Protein AF-A0A098G745-F1 (afdb_monomer)

Nearest PDB structures (foldseek):
  4h1h-assembly1_A  TM=9.526E-01  e=1.267E-12  Listeria monocytogenes EGD-e
  2aun-assembly1_B  TM=9.253E-01  e=2.259E-10  Pseudomonas aeruginosa
  2aun-assembly1_A  TM=9.252E-01  e=2.572E-10  Pseudomonas aeruginosa
  2aum-assembly1_A  TM=9.251E-01  e=2.927E-10  Pseudomonas aeruginosa
  1zrs-assembly1_A  TM=9.255E-01  e=3.332E-10  Pseudomonas aeruginosa

Solvent-accessible surface area (backbone atoms only — not comparable to full-atom values): 7009 Å² total; per-residue (Å²): 130,75,72,83,89,54,80,62,43,24,37,30,37,34,28,50,14,19,50,72,63,89,67,47,61,62,51,41,52,52,51,43,43,75,68,40,32,39,79,44,73,32,91,37,41,82,33,69,47,96,72,24,12,37,56,51,63,51,37,24,46,35,53,51,52,45,40,70,34,85,71,39,54,30,40,33,41,74,50,35,63,46,61,23,54,66,24,59,87,66,55,63,49,66,58,44,54,76,36,66,46,43,43,35,27,30,72,35,38,47,48,36,54,53,51,41,31,76,71,44,71,53,68,69,50,84,41,79,66,88,112

Secondary structure (DSSP, 8-state):
-PPPP-TT-EEEEE--SSPPPTTHHHHHHHHHHHTT-EEEE-TTTT--BTTBSS-HHHHHHHHHHHHH-TTEEEEEES---S-GGGGGGG--HHHHHHS--EEEE-TTHHHHHHHHHHHH----EE-----

Mean predicted aligned error: 4.06 Å

InterPro domains:
  IPR003507 Peptidase family S66 [PTHR30237] (3-120)
  IPR027478 Murein tetrapeptide carboxypeptidase, N-terminal [G3DSA:3.40.50.10740] (2-131)
  IPR029062 Class I glutamine amidotransferase-like [SSF52317] (3-121)
  IPR040449 LD-carboxypeptidase, N-terminal [PF02016] (11-120)

Sequence (131 aa):
MITPLRIGDTIGLITPSSPMMPGRLESGISYLQQKGFKVKVGKHVHDSQRFMAGDDENRAQDIMDFFLDQEVKAIMATGGGYGSQRILPFLDYDVIRANPKILTGFSDTTALQSGLLKKSRHYFLHWFCIW

pLDDT: mean 91.27, std 11.16, range [38.84, 98.56]

Foldseek 3Di:
DQDDDDQAAEEEEAALAFADDPPLVVVVCVVCVVVRYHYDYQPQNRQHDPGGSDDLLSRLVSVLVLLPDPSHQEYEYSAHGHDSLVNLVNHDLVSCLVRAHEYEEEDRCVNVQVSSCVRNVHDYDYDYNPD

Radius of gyration: 13.35 Å; Cα contacts (8 Å, |Δi|>4): 265; chains: 1; bounding box: 38×23×35 Å

Structure (mmCIF, N/CA/C/O backbone):
data_AF-A0A098G745-F1
#
_entry.id   AF-A0A098G745-F1
#
loop_
_atom_site.group_PDB
_atom_site.id
_atom_site.type_symbol
_atom_site.label_atom_id
_atom_site.label_alt_id
_atom_site.label_comp_id
_atom_site.label_asym_id
_atom_site.label_entity_id
_atom_site.label_seq_id
_atom_site.pdbx_PDB_ins_code
_atom_site.Cartn_x
_atom_site.Cartn_y
_atom_site.Cartn_z
_atom_site.occupancy
_atom_site.B_iso_or_equiv
_atom_site.auth_seq_id
_atom_site.auth_comp_id
_atom_site.auth_asym_id
_atom_site.auth_atom_id
_atom_site.pdbx_PDB_model_num
ATOM 1 N N . MET A 1 1 ? -20.623 -0.383 -0.486 1.00 64.44 1 MET A N 1
ATOM 2 C CA . MET A 1 1 ? -20.483 1.041 -0.101 1.00 64.44 1 MET A CA 1
ATOM 3 C C . MET A 1 1 ? -19.246 1.145 0.777 1.00 64.44 1 MET A C 1
ATOM 5 O O . MET A 1 1 ? -19.124 0.318 1.671 1.00 64.44 1 MET A O 1
ATOM 9 N N . ILE A 1 2 ? -18.315 2.062 0.496 1.00 77.75 2 ILE A N 1
ATOM 10 C CA . ILE A 1 2 ? -17.107 2.226 1.323 1.00 77.75 2 ILE A CA 1
ATOM 11 C C . ILE A 1 2 ? -17.509 2.905 2.635 1.00 77.75 2 ILE A C 1
ATOM 13 O O . ILE A 1 2 ? -18.167 3.943 2.610 1.00 77.75 2 ILE A O 1
ATOM 17 N N . THR A 1 3 ? -17.136 2.314 3.767 1.00 83.94 3 THR A N 1
ATOM 18 C CA . THR A 1 3 ? -17.429 2.851 5.101 1.00 83.94 3 THR A CA 1
ATOM 19 C C . THR A 1 3 ? -16.218 3.589 5.674 1.00 83.94 3 THR A C 1
ATOM 21 O O . THR A 1 3 ? -15.090 3.154 5.436 1.00 83.94 3 THR A O 1
ATOM 24 N N . PRO A 1 4 ? -16.417 4.667 6.457 1.00 88.81 4 PRO A N 1
ATOM 25 C CA . PRO A 1 4 ? -15.331 5.301 7.202 1.00 88.81 4 PRO A CA 1
ATOM 26 C C . PRO A 1 4 ? -14.628 4.309 8.136 1.00 88.81 4 PRO A C 1
ATOM 28 O O . PRO A 1 4 ? -15.293 3.464 8.741 1.00 88.81 4 PRO A O 1
ATOM 31 N N . LEU A 1 5 ? -13.304 4.443 8.269 1.00 92.81 5 LEU A N 1
ATOM 32 C CA . LEU A 1 5 ? -12.513 3.651 9.213 1.00 92.81 5 LEU A CA 1
ATOM 33 C C . LEU A 1 5 ? -12.909 3.952 10.659 1.00 92.81 5 LEU A C 1
ATOM 35 O O . LEU A 1 5 ? -13.184 5.098 11.024 1.00 92.81 5 LEU A O 1
ATOM 39 N N . ARG A 1 6 ? -12.866 2.915 11.491 1.00 95.25 6 ARG A N 1
ATOM 40 C CA . ARG A 1 6 ? -13.054 2.975 12.940 1.00 95.25 6 ARG A CA 1
ATOM 41 C C . ARG A 1 6 ? -11.792 2.493 13.645 1.00 95.25 6 ARG A C 1
ATOM 43 O O . ARG A 1 6 ? -11.032 1.687 13.114 1.00 95.25 6 ARG A O 1
ATOM 50 N N . ILE A 1 7 ? -11.582 2.972 14.868 1.00 96.50 7 ILE A N 1
ATOM 51 C CA . ILE A 1 7 ? -10.527 2.442 15.739 1.00 96.50 7 ILE A CA 1
ATOM 52 C C . ILE A 1 7 ? -10.746 0.928 15.897 1.00 96.50 7 ILE A C 1
ATOM 54 O O . ILE A 1 7 ? -11.874 0.482 16.108 1.00 96.50 7 ILE A O 1
ATOM 58 N N . GLY A 1 8 ? -9.673 0.150 15.768 1.00 97.25 8 GLY A N 1
ATOM 59 C CA . GLY A 1 8 ? -9.686 -1.313 15.754 1.00 97.25 8 GLY A CA 1
ATOM 60 C C . GLY A 1 8 ? -9.731 -1.945 14.359 1.00 97.25 8 GLY A C 1
ATOM 61 O O . GLY A 1 8 ? -9.436 -3.139 14.248 1.00 97.25 8 GLY A O 1
ATOM 62 N N . ASP A 1 9 ? -10.043 -1.175 13.308 1.00 98.06 9 ASP A N 1
ATOM 63 C CA . ASP A 1 9 ? -10.002 -1.660 11.924 1.00 98.06 9 ASP A CA 1
ATOM 64 C C . ASP A 1 9 ? -8.569 -1.974 11.471 1.00 98.06 9 ASP A C 1
ATOM 66 O O . ASP A 1 9 ? -7.587 -1.423 11.982 1.00 98.06 9 ASP A O 1
ATOM 70 N N . THR A 1 10 ? -8.456 -2.858 10.477 1.00 98.44 10 THR A N 1
ATOM 71 C CA . THR A 1 10 ? -7.168 -3.266 9.906 1.00 98.44 10 THR A CA 1
ATOM 72 C C . THR A 1 10 ? -6.822 -2.449 8.667 1.00 98.44 10 THR A C 1
ATOM 74 O O . THR A 1 10 ? -7.616 -2.361 7.723 1.00 98.44 10 THR A O 1
ATOM 77 N N . ILE A 1 11 ? -5.602 -1.916 8.651 1.00 98.38 11 ILE A N 1
ATOM 78 C CA . ILE A 1 11 ? -4.990 -1.226 7.516 1.00 98.38 11 ILE A CA 1
ATOM 79 C C . ILE A 1 11 ? -3.916 -2.136 6.907 1.00 98.38 11 ILE A C 1
ATOM 81 O O . ILE A 1 11 ? -3.012 -2.594 7.606 1.00 98.38 11 ILE A O 1
ATOM 85 N N . GLY A 1 12 ? -4.025 -2.406 5.608 1.00 98.25 12 GLY A N 1
ATOM 86 C CA . GLY A 1 12 ? -3.008 -3.094 4.816 1.00 98.25 12 GLY A CA 1
ATOM 87 C C . GLY A 1 12 ? -2.003 -2.095 4.245 1.00 98.25 12 GLY A C 1
ATOM 88 O O . GLY A 1 12 ? -2.406 -1.128 3.601 1.00 98.25 12 GLY A O 1
ATOM 89 N N . LEU A 1 13 ? -0.710 -2.307 4.475 1.00 97.8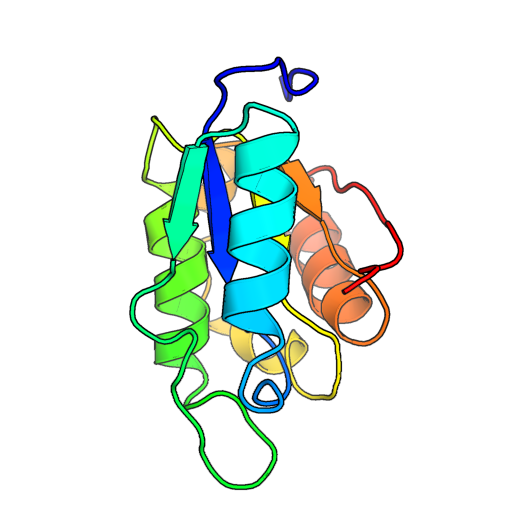8 13 LEU A N 1
ATOM 90 C CA . LEU A 1 13 ? 0.369 -1.462 3.962 1.00 97.88 13 LEU A CA 1
ATOM 91 C C . LEU A 1 13 ? 1.015 -2.082 2.725 1.00 97.88 13 LEU A C 1
ATOM 93 O O . LEU A 1 13 ? 1.422 -3.240 2.772 1.00 97.88 13 LEU A O 1
ATOM 97 N N . ILE A 1 14 ? 1.139 -1.300 1.653 1.00 97.50 14 ILE A N 1
ATOM 98 C CA . ILE A 1 14 ? 1.741 -1.709 0.373 1.00 97.50 14 ILE A CA 1
ATOM 99 C C . ILE A 1 14 ? 2.804 -0.704 -0.082 1.00 97.50 14 ILE A C 1
ATOM 101 O O . ILE A 1 14 ? 2.659 0.490 0.176 1.00 97.50 14 ILE A O 1
ATOM 105 N N . THR A 1 15 ? 3.813 -1.143 -0.837 1.00 96.50 15 THR A N 1
ATOM 106 C CA . THR A 1 15 ? 4.807 -0.246 -1.461 1.00 96.50 15 THR A CA 1
ATOM 107 C C . THR A 1 15 ? 4.669 -0.294 -2.991 1.00 96.50 15 THR A C 1
ATOM 109 O O . THR A 1 15 ? 5.404 -1.013 -3.658 1.00 96.50 15 THR A O 1
ATOM 112 N N . PRO A 1 16 ? 3.717 0.442 -3.600 1.00 96.06 16 PRO A N 1
ATOM 113 C CA . PRO A 1 16 ? 3.413 0.303 -5.024 1.00 96.06 16 PRO A CA 1
ATOM 114 C C . PRO A 1 16 ? 4.369 1.086 -5.934 1.00 96.06 16 PRO A C 1
ATOM 116 O O . PRO A 1 16 ? 4.232 1.002 -7.149 1.00 96.06 16 PRO A O 1
ATOM 119 N N . SER A 1 17 ? 5.311 1.858 -5.392 1.00 95.50 17 SER A N 1
ATOM 120 C CA . SER A 1 17 ? 6.164 2.780 -6.153 1.00 95.50 17 SER A CA 1
ATOM 121 C C . SER A 1 17 ? 7.648 2.471 -5.914 1.00 95.50 17 SER A C 1
ATOM 123 O O . SER A 1 17 ? 8.118 1.384 -6.258 1.00 95.50 17 SER A O 1
ATOM 125 N N . SER A 1 18 ? 8.395 3.411 -5.332 1.00 94.81 18 SER A N 1
ATOM 126 C CA . SER A 1 18 ? 9.808 3.229 -5.003 1.00 94.81 18 SER A CA 1
ATOM 127 C C . SER A 1 18 ? 9.982 2.561 -3.634 1.00 94.81 18 SER A C 1
ATOM 129 O O . SER A 1 18 ? 9.096 2.692 -2.786 1.00 94.81 18 SER A O 1
ATOM 131 N N . PRO A 1 19 ? 11.115 1.872 -3.390 1.00 93.69 19 PRO A N 1
ATOM 132 C CA . PRO A 1 19 ? 11.392 1.250 -2.103 1.00 93.69 19 PRO A CA 1
ATOM 133 C C . PRO A 1 19 ? 11.398 2.277 -0.978 1.00 93.69 19 PRO A C 1
ATOM 135 O O . PRO A 1 19 ? 11.813 3.427 -1.154 1.00 93.69 19 PRO A O 1
ATOM 138 N N . MET A 1 20 ? 10.992 1.839 0.206 1.00 89.94 20 MET A N 1
ATOM 139 C CA . MET A 1 20 ? 11.084 2.670 1.393 1.00 89.94 20 MET A CA 1
ATOM 140 C C . MET A 1 20 ? 12.520 2.807 1.893 1.00 89.94 20 MET A C 1
ATOM 142 O O . MET A 1 20 ? 13.317 1.873 1.832 1.00 89.94 20 MET A O 1
ATOM 146 N N . MET A 1 21 ? 12.820 3.965 2.485 1.00 87.81 21 MET A N 1
ATOM 147 C CA . MET A 1 21 ? 14.009 4.096 3.323 1.00 87.81 21 MET A CA 1
ATOM 148 C C . MET A 1 21 ? 13.883 3.181 4.554 1.00 87.81 21 MET A C 1
ATOM 150 O O . MET A 1 21 ? 12.799 3.134 5.149 1.00 87.81 21 MET A O 1
ATOM 154 N N . PRO A 1 22 ? 14.973 2.518 4.982 1.00 87.00 22 PRO A N 1
ATOM 155 C CA . PRO A 1 22 ? 14.975 1.707 6.197 1.00 87.00 22 PRO A CA 1
ATOM 156 C C . PRO A 1 22 ? 14.428 2.475 7.411 1.00 87.00 22 PRO A C 1
ATOM 158 O O . PRO A 1 22 ? 14.733 3.656 7.586 1.00 87.00 22 PRO A O 1
ATOM 161 N N . GLY A 1 23 ? 13.618 1.823 8.248 1.00 88.88 23 GLY A N 1
ATOM 162 C CA . GLY A 1 23 ? 13.087 2.391 9.494 1.00 88.88 23 GLY A CA 1
ATOM 163 C C . GLY A 1 23 ? 11.816 3.237 9.345 1.00 88.88 23 GLY A C 1
ATOM 164 O O . GLY A 1 23 ? 11.106 3.456 10.332 1.00 88.88 23 GLY A O 1
ATOM 165 N N . ARG A 1 24 ? 11.480 3.717 8.137 1.00 90.62 24 ARG A N 1
ATOM 166 C CA . ARG A 1 24 ? 10.236 4.483 7.935 1.00 90.62 24 ARG A CA 1
ATOM 167 C C . ARG A 1 24 ? 8.991 3.602 8.018 1.00 90.62 24 ARG A C 1
ATOM 169 O O . ARG A 1 24 ? 7.976 4.061 8.536 1.00 90.62 24 ARG A O 1
ATOM 176 N N . LEU A 1 25 ? 9.056 2.359 7.533 1.00 92.06 25 LEU A N 1
ATOM 177 C CA . LEU A 1 25 ? 7.904 1.455 7.571 1.00 92.06 25 LEU A CA 1
ATOM 178 C C . LEU A 1 25 ? 7.537 1.133 9.018 1.00 92.06 25 LEU A C 1
ATOM 180 O O . LEU A 1 25 ? 6.384 1.260 9.412 1.00 92.06 25 LEU A O 1
ATOM 184 N N . GLU A 1 26 ? 8.534 0.769 9.816 1.00 94.12 26 GLU A N 1
ATOM 185 C CA . GLU A 1 26 ? 8.389 0.404 11.222 1.00 94.12 26 GLU A CA 1
ATOM 186 C C . GLU A 1 26 ? 7.840 1.579 12.039 1.00 94.12 26 GLU A C 1
ATOM 188 O O . GLU A 1 26 ? 6.969 1.401 12.897 1.00 94.12 26 GLU A O 1
ATOM 193 N N . SER A 1 27 ? 8.294 2.795 11.721 1.00 94.06 27 SER A N 1
ATOM 194 C CA . SER A 1 27 ? 7.780 4.032 12.313 1.00 94.06 27 SER A CA 1
ATOM 195 C C . SER A 1 27 ? 6.303 4.248 11.970 1.00 94.06 27 SER A C 1
ATOM 197 O O . SER A 1 27 ? 5.502 4.564 12.852 1.00 94.06 27 SER A O 1
ATOM 199 N N . GLY A 1 28 ? 5.914 4.013 10.712 1.00 93.25 28 GLY A N 1
ATOM 200 C CA . GLY A 1 28 ? 4.524 4.126 10.277 1.00 93.25 28 GLY A CA 1
ATOM 201 C C . GLY A 1 28 ? 3.602 3.060 10.874 1.00 93.25 28 GLY A C 1
ATOM 202 O O . GLY A 1 28 ? 2.511 3.379 11.351 1.00 93.25 28 GLY A O 1
ATOM 203 N N . ILE A 1 29 ? 4.065 1.809 10.945 1.00 96.25 29 ILE A N 1
ATOM 204 C CA . ILE A 1 29 ? 3.362 0.716 11.635 1.00 96.25 29 ILE A CA 1
ATOM 205 C C . ILE A 1 29 ? 3.116 1.102 13.097 1.00 96.25 29 ILE A C 1
ATOM 207 O O . ILE A 1 29 ? 1.976 1.056 13.563 1.00 96.25 29 ILE A O 1
ATOM 211 N N . SER A 1 30 ? 4.168 1.539 13.795 1.00 97.12 30 SER A N 1
ATOM 212 C CA . SER A 1 30 ? 4.091 1.939 15.203 1.00 97.12 30 SER A CA 1
ATOM 213 C C . SER A 1 30 ? 3.097 3.080 15.411 1.00 97.12 30 SER A C 1
ATOM 215 O O . SER A 1 30 ? 2.300 3.046 16.349 1.00 97.12 30 SER A O 1
ATOM 217 N N . TYR A 1 31 ? 3.094 4.074 14.519 1.00 96.62 31 TYR A N 1
ATOM 218 C CA . TYR A 1 31 ? 2.143 5.180 14.566 1.00 96.62 31 TYR A CA 1
ATOM 219 C C . TYR A 1 31 ? 0.689 4.706 14.425 1.00 96.62 31 TYR A C 1
ATOM 221 O O . TYR A 1 31 ? -0.157 5.080 15.237 1.00 96.62 31 TYR A O 1
ATOM 229 N N . LEU A 1 32 ? 0.379 3.863 13.432 1.00 96.69 32 LEU A N 1
ATOM 230 C CA . LEU A 1 32 ? -0.988 3.358 13.227 1.00 96.69 32 LEU A CA 1
ATOM 231 C C . LEU A 1 32 ? -1.479 2.535 14.411 1.00 96.69 32 LEU A C 1
ATOM 233 O O . LEU A 1 32 ? -2.619 2.701 14.850 1.00 96.69 32 LEU A O 1
ATOM 237 N N . GLN A 1 33 ? -0.607 1.688 14.954 1.00 97.75 33 GLN A N 1
ATOM 238 C CA . GLN A 1 33 ? -0.916 0.884 16.130 1.00 97.75 33 GLN A CA 1
ATOM 239 C C . GLN A 1 33 ? -1.194 1.763 17.355 1.00 97.75 33 GLN A C 1
ATOM 241 O O . GLN A 1 33 ? -2.177 1.533 18.055 1.00 97.75 33 GLN A O 1
ATOM 246 N 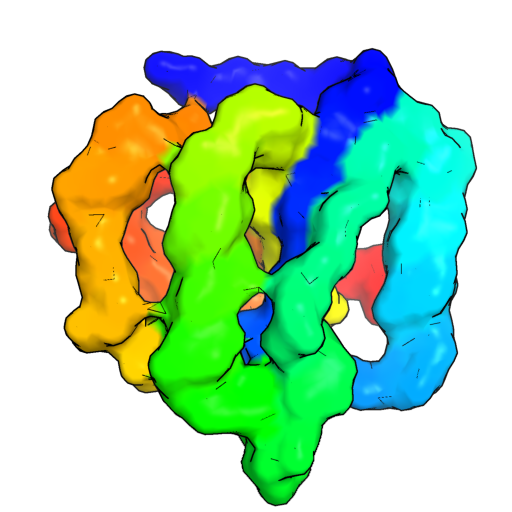N . GLN A 1 34 ? -0.419 2.833 17.569 1.00 97.94 34 GLN A N 1
ATOM 247 C CA . GLN A 1 34 ? -0.676 3.809 18.640 1.00 97.94 34 GLN A CA 1
ATOM 248 C C . GLN A 1 34 ? -1.997 4.570 18.458 1.00 97.94 34 GLN A C 1
ATOM 250 O O . GLN A 1 34 ? -2.617 4.974 19.440 1.00 97.94 34 GLN A O 1
ATOM 255 N N . LYS A 1 35 ? -2.459 4.756 17.216 1.00 97.31 35 LYS A N 1
ATOM 256 C CA . LYS A 1 35 ? -3.794 5.306 16.917 1.00 97.31 35 LYS A CA 1
ATOM 257 C C . LYS A 1 35 ? -4.923 4.279 17.064 1.00 97.31 35 LYS A C 1
ATOM 259 O O . LYS A 1 35 ? -6.086 4.630 16.875 1.00 97.31 35 LYS A O 1
ATOM 264 N N . GLY A 1 36 ? -4.596 3.044 17.443 1.00 97.75 36 GLY A N 1
ATOM 265 C CA . GLY A 1 36 ? -5.545 1.974 17.729 1.00 97.75 36 GLY A CA 1
ATOM 266 C C . GLY A 1 36 ? -5.985 1.180 16.500 1.00 97.75 36 GLY A C 1
ATOM 267 O O . GLY A 1 36 ? -7.009 0.505 16.560 1.00 97.75 36 GLY A O 1
ATOM 268 N N . PHE A 1 37 ? -5.249 1.247 15.388 1.00 98.31 37 PHE A N 1
ATOM 269 C CA . PHE A 1 37 ? -5.496 0.402 14.218 1.00 98.31 37 PHE A CA 1
ATOM 270 C C . PHE A 1 37 ? -4.692 -0.896 14.283 1.00 98.31 37 PHE A C 1
ATOM 272 O O . PHE A 1 37 ? -3.595 -0.950 14.840 1.00 98.31 37 PHE A O 1
ATOM 279 N N . LYS A 1 38 ? -5.216 -1.945 13.650 1.00 98.50 38 LYS A N 1
ATOM 280 C CA . LYS A 1 38 ? -4.434 -3.143 13.331 1.00 98.50 38 LYS A CA 1
ATOM 281 C C . LYS A 1 38 ? -3.706 -2.915 12.011 1.00 98.50 38 LYS A C 1
ATOM 283 O O . LYS A 1 38 ? -4.218 -2.224 11.132 1.00 98.50 38 LYS A O 1
ATOM 288 N N . VAL A 1 39 ? -2.530 -3.514 11.852 1.00 98.31 39 VAL A N 1
ATOM 289 C CA . VAL A 1 39 ? -1.720 -3.354 10.640 1.00 98.31 39 VAL A CA 1
ATOM 290 C C . VAL A 1 39 ? -1.371 -4.717 10.061 1.00 98.31 39 VAL A C 1
ATOM 292 O O . VAL A 1 39 ? -0.900 -5.590 10.787 1.00 98.31 39 VAL A O 1
ATOM 295 N N . LYS A 1 40 ? -1.590 -4.883 8.754 1.00 98.56 40 LYS A N 1
ATOM 296 C CA . LYS A 1 40 ? -1.038 -5.980 7.950 1.00 98.56 40 LYS A CA 1
ATOM 297 C C . LYS A 1 40 ? -0.052 -5.398 6.946 1.00 98.56 40 LYS A C 1
ATOM 299 O O . LYS A 1 40 ? -0.310 -4.346 6.369 1.00 98.56 40 LYS A O 1
ATOM 304 N N . VAL A 1 41 ? 1.068 -6.075 6.738 1.00 98.06 41 VAL A N 1
ATOM 305 C CA . VAL A 1 41 ? 2.117 -5.655 5.801 1.00 98.06 41 VAL A CA 1
ATOM 306 C C . VAL A 1 41 ? 2.073 -6.591 4.600 1.00 98.06 41 VAL A C 1
ATOM 308 O O . VAL A 1 41 ? 1.964 -7.803 4.784 1.00 98.06 41 VAL A O 1
ATOM 311 N N . GLY A 1 42 ? 2.077 -6.030 3.390 1.00 97.56 42 GLY A N 1
ATOM 312 C CA . GLY A 1 42 ? 2.158 -6.810 2.158 1.00 97.56 42 GLY A CA 1
ATOM 313 C C . GLY A 1 42 ? 3.437 -7.649 2.121 1.00 97.56 42 GLY A C 1
ATOM 314 O O . GLY A 1 42 ? 4.447 -7.301 2.738 1.00 97.56 42 GLY A O 1
ATOM 315 N N . LYS A 1 43 ? 3.390 -8.773 1.413 1.00 97.88 43 LYS A N 1
ATOM 316 C CA . LYS A 1 43 ? 4.496 -9.736 1.347 1.00 97.88 43 LYS A CA 1
ATOM 317 C C . LYS A 1 43 ? 5.738 -9.119 0.705 1.00 97.88 43 LYS A C 1
ATOM 319 O O . LYS A 1 43 ? 6.847 -9.487 1.079 1.00 97.88 43 LYS A O 1
ATOM 324 N N . HIS A 1 44 ? 5.538 -8.170 -0.206 1.00 97.00 44 HIS A N 1
A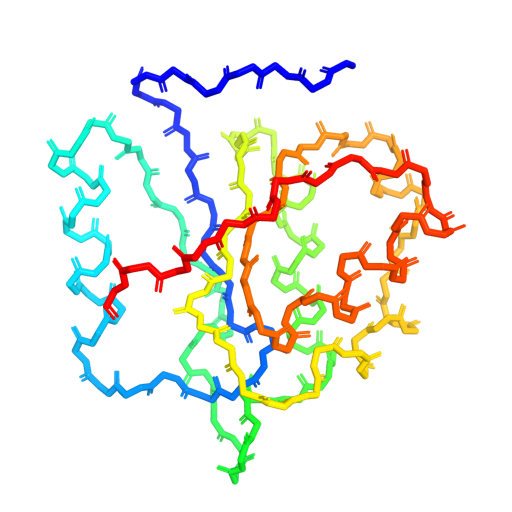TOM 325 C CA . HIS A 1 44 ? 6.576 -7.573 -1.043 1.00 97.00 44 HIS A CA 1
ATOM 326 C C . HIS A 1 44 ? 6.906 -6.124 -0.660 1.00 97.00 44 HIS A C 1
ATOM 328 O O . HIS A 1 44 ? 7.624 -5.429 -1.373 1.00 97.00 44 HIS A O 1
ATOM 334 N N . VAL A 1 45 ? 6.432 -5.644 0.496 1.00 95.19 45 VAL A N 1
ATOM 335 C CA . VAL A 1 45 ? 6.629 -4.252 0.952 1.00 95.19 45 VAL A CA 1
ATOM 336 C C . VAL A 1 45 ? 8.104 -3.863 1.092 1.00 95.19 45 VAL A C 1
ATOM 338 O O . VAL A 1 45 ? 8.435 -2.685 0.928 1.00 95.19 45 VAL A O 1
ATOM 341 N N . HIS A 1 46 ? 8.969 -4.837 1.387 1.00 94.75 46 HIS A N 1
ATOM 342 C CA . HIS A 1 46 ? 10.415 -4.661 1.546 1.00 94.75 46 HIS A CA 1
ATOM 343 C C . HIS A 1 46 ? 11.221 -4.992 0.283 1.00 94.75 46 HIS A C 1
ATOM 345 O O . HIS A 1 46 ? 12.443 -4.819 0.293 1.00 94.75 46 HIS A O 1
ATOM 351 N N . ASP A 1 47 ? 10.573 -5.459 -0.788 1.00 95.19 47 ASP A N 1
ATOM 352 C CA . ASP A 1 47 ? 11.264 -5.780 -2.032 1.00 95.19 47 ASP A CA 1
ATOM 353 C C . ASP A 1 47 ? 11.900 -4.511 -2.612 1.00 95.19 47 ASP A C 1
ATOM 355 O O . ASP A 1 47 ? 11.380 -3.396 -2.508 1.00 95.19 47 ASP A O 1
ATOM 359 N N . SER A 1 48 ? 13.065 -4.674 -3.233 1.00 93.75 48 SER A N 1
ATOM 360 C CA . SER A 1 48 ? 13.805 -3.563 -3.819 1.00 93.75 48 SER A CA 1
ATOM 361 C C . SER A 1 48 ? 14.581 -4.021 -5.041 1.00 93.75 48 SER A C 1
ATOM 363 O O . SER A 1 48 ? 15.397 -4.939 -4.980 1.00 93.75 48 SER A O 1
ATOM 365 N N . GLN A 1 49 ? 14.339 -3.341 -6.158 1.00 90.25 49 GLN A N 1
ATOM 366 C CA . GLN A 1 49 ? 15.009 -3.562 -7.427 1.00 90.25 49 GLN A CA 1
ATOM 367 C C . GLN A 1 49 ? 15.330 -2.213 -8.074 1.00 90.25 49 GLN A C 1
ATOM 369 O O . GLN A 1 49 ? 14.490 -1.566 -8.704 1.00 90.25 49 GLN A O 1
ATOM 374 N N . ARG A 1 50 ? 16.587 -1.779 -7.927 1.00 88.12 50 ARG A N 1
ATOM 375 C CA . ARG A 1 50 ? 17.065 -0.450 -8.348 1.00 88.12 50 ARG A CA 1
ATOM 376 C C . ARG A 1 50 ? 16.214 0.675 -7.736 1.00 88.12 50 ARG A C 1
ATOM 378 O O . ARG A 1 50 ? 16.365 0.972 -6.561 1.00 88.12 50 ARG A O 1
ATOM 385 N N . PHE A 1 51 ? 15.344 1.301 -8.529 1.00 87.44 51 PHE A N 1
ATOM 386 C CA . PHE A 1 51 ? 14.501 2.434 -8.124 1.00 87.44 51 PHE A CA 1
ATOM 387 C C . PHE A 1 51 ? 13.038 2.031 -7.842 1.00 87.44 51 PHE A C 1
ATOM 389 O O . PHE A 1 51 ? 12.210 2.900 -7.560 1.00 87.44 51 PHE A O 1
ATOM 396 N N . MET A 1 52 ? 12.723 0.732 -7.927 1.00 91.94 52 MET A N 1
ATOM 397 C CA . MET A 1 52 ? 11.381 0.149 -7.802 1.00 91.94 52 MET A CA 1
ATOM 398 C C . MET A 1 52 ? 11.285 -0.765 -6.581 1.00 91.94 52 MET A C 1
ATOM 400 O O . MET A 1 52 ? 12.249 -1.463 -6.270 1.00 91.94 52 MET A O 1
ATOM 404 N N . ALA A 1 53 ? 10.128 -0.792 -5.917 1.00 92.56 53 ALA A N 1
ATOM 405 C CA . ALA A 1 53 ? 9.845 -1.679 -4.785 1.00 92.56 53 ALA A CA 1
ATOM 406 C C . ALA A 1 53 ? 9.545 -3.127 -5.229 1.00 92.56 53 ALA A C 1
ATOM 408 O O . ALA A 1 53 ? 8.451 -3.640 -5.019 1.00 92.56 53 ALA A O 1
ATOM 409 N N . GLY A 1 54 ? 10.499 -3.747 -5.927 1.00 93.50 54 GLY A N 1
ATOM 410 C CA . GLY A 1 54 ? 10.332 -5.054 -6.564 1.00 93.50 54 GLY A CA 1
ATOM 411 C C . GLY A 1 54 ? 9.691 -4.986 -7.952 1.00 93.50 54 GLY A C 1
ATOM 412 O O . GLY A 1 54 ? 9.536 -3.909 -8.544 1.00 93.50 54 GLY A O 1
ATOM 413 N N . ASP A 1 55 ? 9.351 -6.159 -8.480 1.00 95.94 55 ASP A N 1
ATOM 414 C CA . ASP A 1 55 ? 8.739 -6.316 -9.800 1.00 95.94 55 ASP A CA 1
ATOM 415 C C . ASP A 1 55 ? 7.257 -5.899 -9.814 1.00 95.94 55 ASP A C 1
ATOM 417 O O . ASP A 1 55 ? 6.633 -5.639 -8.780 1.00 95.94 55 ASP A O 1
ATOM 421 N N . ASP A 1 56 ? 6.689 -5.753 -11.011 1.00 97.12 56 ASP A N 1
ATOM 422 C CA . ASP A 1 56 ? 5.343 -5.205 -11.199 1.00 97.12 56 ASP A CA 1
ATOM 423 C C . ASP A 1 56 ? 4.277 -6.174 -10.660 1.00 97.12 56 ASP A C 1
ATOM 425 O O . ASP A 1 56 ? 3.342 -5.743 -9.983 1.00 97.12 56 ASP A O 1
ATOM 429 N N . GLU A 1 57 ? 4.471 -7.476 -10.878 1.00 97.50 57 GLU A N 1
ATOM 430 C CA . GLU A 1 57 ? 3.614 -8.569 -10.422 1.00 97.50 57 GLU A CA 1
ATOM 431 C C . GLU A 1 57 ? 3.573 -8.678 -8.896 1.00 97.50 57 GLU A C 1
ATOM 433 O O . GLU A 1 57 ? 2.495 -8.795 -8.320 1.00 97.50 57 GLU A O 1
ATOM 438 N N . ASN A 1 58 ? 4.722 -8.579 -8.224 1.00 97.62 58 ASN A N 1
ATOM 439 C CA . ASN A 1 58 ? 4.805 -8.655 -6.761 1.00 97.62 58 ASN A CA 1
ATOM 440 C C . ASN A 1 58 ? 4.054 -7.495 -6.097 1.00 97.62 58 ASN A C 1
ATOM 442 O O . ASN A 1 58 ? 3.259 -7.688 -5.174 1.00 97.62 58 ASN A O 1
ATOM 446 N N . ARG A 1 59 ? 4.244 -6.275 -6.614 1.00 97.31 59 ARG A N 1
ATOM 447 C CA . ARG A 1 59 ? 3.520 -5.094 -6.124 1.00 97.31 59 ARG A CA 1
ATOM 448 C C . ARG A 1 59 ? 2.021 -5.175 -6.430 1.00 97.31 59 ARG A C 1
ATOM 450 O O . ARG A 1 59 ? 1.211 -4.701 -5.633 1.00 97.31 59 ARG A O 1
ATOM 457 N N . ALA A 1 60 ? 1.640 -5.782 -7.558 1.00 98.06 60 ALA A N 1
ATOM 458 C CA . ALA A 1 60 ? 0.245 -6.088 -7.872 1.00 98.06 60 ALA A CA 1
ATOM 459 C C . ALA A 1 60 ? -0.346 -7.095 -6.880 1.00 98.06 60 ALA A C 1
ATOM 461 O O . ALA A 1 60 ? -1.458 -6.892 -6.391 1.00 98.06 60 ALA A O 1
ATOM 462 N N . GLN A 1 61 ? 0.406 -8.148 -6.557 1.00 98.38 61 GLN A N 1
ATOM 463 C CA . GLN A 1 61 ? -0.031 -9.217 -5.669 1.00 98.38 61 GLN A CA 1
ATOM 464 C C . GLN A 1 61 ? -0.378 -8.679 -4.282 1.00 98.38 61 GLN A C 1
ATOM 466 O O . GLN A 1 61 ? -1.442 -9.004 -3.767 1.00 98.38 61 GLN A O 1
ATOM 471 N N . ASP A 1 62 ? 0.443 -7.792 -3.717 1.00 98.25 62 ASP A N 1
ATOM 472 C CA . ASP A 1 62 ? 0.159 -7.154 -2.426 1.00 98.25 62 ASP A CA 1
ATOM 473 C C . ASP A 1 62 ? -1.165 -6.366 -2.435 1.00 98.25 62 ASP A C 1
ATOM 475 O O . ASP A 1 62 ? -1.939 -6.409 -1.475 1.00 98.25 62 ASP A O 1
ATOM 479 N N . ILE A 1 63 ? -1.461 -5.668 -3.537 1.00 97.56 63 ILE A N 1
ATOM 480 C CA . ILE A 1 63 ? -2.739 -4.966 -3.712 1.00 97.56 63 ILE A CA 1
ATOM 481 C C . ILE A 1 63 ? -3.889 -5.977 -3.775 1.00 97.56 63 ILE A C 1
ATOM 483 O O . ILE A 1 63 ? -4.886 -5.813 -3.069 1.00 97.56 63 ILE A O 1
ATOM 487 N N . MET A 1 64 ? -3.765 -7.010 -4.609 1.00 98.25 64 MET A N 1
ATOM 488 C CA . MET A 1 64 ? -4.824 -7.995 -4.834 1.00 98.25 64 MET A CA 1
ATOM 489 C C . MET A 1 64 ? -5.116 -8.835 -3.588 1.00 98.25 64 MET A C 1
ATOM 491 O O . MET A 1 64 ? -6.287 -9.019 -3.247 1.00 98.25 64 MET A O 1
ATOM 495 N N . ASP A 1 65 ? -4.078 -9.258 -2.866 1.00 98.56 65 ASP A N 1
ATOM 496 C CA . ASP A 1 65 ? -4.184 -9.972 -1.591 1.00 98.56 65 ASP A CA 1
ATOM 497 C C . ASP A 1 65 ? -5.008 -9.157 -0.594 1.00 98.56 65 ASP A C 1
ATOM 499 O O . ASP A 1 65 ? -5.950 -9.666 0.018 1.00 98.56 65 ASP A O 1
ATOM 503 N N . PHE A 1 66 ? -4.727 -7.857 -0.482 1.00 98.31 66 PHE A N 1
ATOM 504 C CA . PHE A 1 66 ? -5.506 -7.003 0.398 1.00 98.31 66 PHE A CA 1
ATOM 505 C C . PHE A 1 66 ? -6.878 -6.648 -0.130 1.00 98.31 66 PHE A C 1
ATOM 507 O O . PHE A 1 66 ? -7.737 -6.365 0.696 1.00 98.31 66 PHE A O 1
ATOM 514 N N . PHE A 1 67 ? -7.140 -6.662 -1.436 1.00 97.19 67 PHE A N 1
ATOM 515 C CA . PHE A 1 67 ? -8.511 -6.545 -1.927 1.00 97.19 67 PHE A CA 1
ATOM 516 C C . PHE A 1 67 ? -9.353 -7.769 -1.547 1.00 97.19 67 PHE A C 1
ATOM 518 O O . PHE A 1 67 ? -10.501 -7.595 -1.138 1.00 97.19 67 PHE A O 1
ATOM 525 N N . LEU A 1 68 ? -8.775 -8.970 -1.595 1.00 97.88 68 LEU A N 1
ATOM 526 C CA . LEU A 1 68 ? -9.439 -10.227 -1.235 1.00 97.88 68 LEU A CA 1
ATOM 527 C C . LEU A 1 68 ? -9.616 -10.411 0.282 1.00 97.88 68 LEU A C 1
ATOM 529 O O . LEU A 1 68 ? -10.596 -11.018 0.720 1.00 97.88 68 LEU A O 1
ATOM 533 N N . ASP A 1 69 ? -8.709 -9.861 1.090 1.00 98.19 69 ASP A N 1
ATOM 534 C CA . ASP A 1 69 ? -8.765 -9.952 2.550 1.00 98.19 69 ASP A CA 1
ATOM 535 C C . ASP A 1 69 ? -9.912 -9.107 3.143 1.00 98.19 69 ASP A C 1
ATOM 537 O O . ASP A 1 69 ? -9.901 -7.871 3.108 1.00 98.19 69 ASP A O 1
ATOM 541 N N . GLN A 1 70 ? -10.907 -9.773 3.736 1.00 96.31 70 GLN A N 1
ATOM 542 C CA . GLN A 1 70 ? -12.083 -9.130 4.336 1.00 96.31 70 GLN A CA 1
ATOM 543 C C . GLN A 1 70 ? -11.792 -8.430 5.673 1.00 96.31 70 GLN A C 1
ATOM 545 O O . GLN A 1 70 ? -12.574 -7.567 6.102 1.00 96.31 70 GLN A O 1
ATOM 550 N N . GLU A 1 71 ? -10.682 -8.762 6.337 1.00 97.38 71 GLU A N 1
ATOM 551 C CA . GLU A 1 71 ? -10.254 -8.082 7.561 1.00 97.38 71 GLU A CA 1
ATOM 552 C C . GLU A 1 71 ? -9.691 -6.691 7.258 1.00 97.38 71 GLU A C 1
ATOM 554 O O . GLU A 1 71 ? -9.831 -5.786 8.082 1.00 97.38 7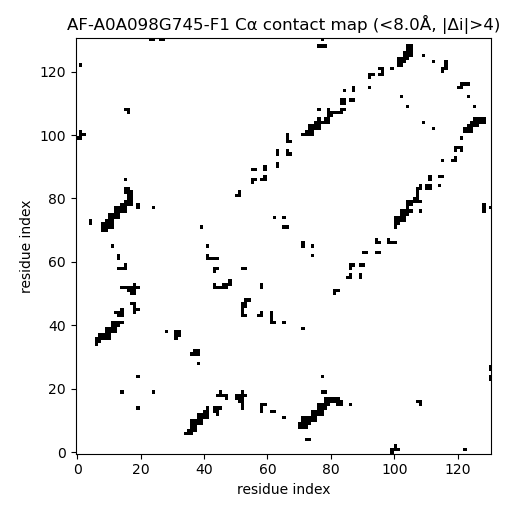1 G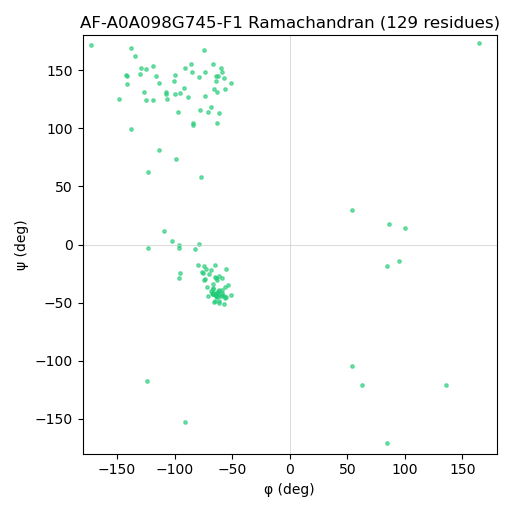LU A O 1
ATOM 559 N N . VAL A 1 72 ? -9.107 -6.498 6.070 1.00 97.88 72 VAL A N 1
ATOM 560 C CA . VAL A 1 72 ? -8.522 -5.226 5.633 1.00 97.88 72 VAL A CA 1
ATOM 561 C C . VAL A 1 72 ? -9.614 -4.255 5.189 1.00 97.88 72 VAL A C 1
ATOM 563 O O . VAL A 1 72 ? -10.298 -4.470 4.183 1.00 97.88 72 VAL A O 1
ATOM 566 N N . LYS A 1 73 ? -9.751 -3.145 5.921 1.00 96.44 73 LYS A N 1
ATOM 567 C CA . LYS A 1 73 ? -10.741 -2.085 5.653 1.00 96.44 73 LYS A CA 1
ATOM 568 C C . LYS A 1 73 ? -10.175 -0.929 4.833 1.00 96.44 73 LYS A C 1
ATOM 570 O O . LYS A 1 73 ? -10.925 -0.255 4.124 1.00 96.44 73 LYS A O 1
ATOM 575 N N . ALA A 1 74 ? -8.860 -0.736 4.878 1.00 96.06 74 ALA A N 1
ATOM 576 C CA . ALA A 1 74 ? -8.155 0.216 4.035 1.00 96.06 74 ALA A CA 1
ATOM 577 C C . ALA A 1 74 ? -6.799 -0.329 3.593 1.00 96.06 74 ALA A C 1
ATOM 579 O O . ALA A 1 74 ? -6.126 -1.018 4.352 1.00 96.06 74 ALA A O 1
ATOM 580 N N . ILE A 1 75 ? -6.396 0.027 2.381 1.00 96.81 75 ILE A N 1
ATOM 581 C CA . ILE A 1 75 ? -5.066 -0.190 1.831 1.00 96.81 75 ILE A CA 1
ATOM 582 C C . ILE A 1 75 ? -4.365 1.167 1.778 1.00 96.81 75 ILE A C 1
ATOM 584 O O . ILE A 1 75 ? -4.915 2.145 1.267 1.00 96.81 75 ILE A O 1
ATOM 588 N N . MET A 1 76 ? -3.152 1.245 2.304 1.00 96.12 76 MET A N 1
ATOM 589 C CA . MET A 1 76 ? -2.375 2.472 2.375 1.00 96.12 76 MET A CA 1
ATOM 590 C C . MET A 1 76 ? -1.015 2.265 1.720 1.00 96.12 76 MET A C 1
ATOM 592 O O . MET A 1 76 ? -0.260 1.367 2.093 1.00 96.12 76 MET A O 1
ATOM 596 N N . ALA A 1 77 ? -0.709 3.116 0.743 1.00 95.44 77 ALA A N 1
ATOM 597 C CA . ALA A 1 77 ? 0.624 3.193 0.176 1.00 95.44 77 ALA A CA 1
ATOM 598 C C . ALA A 1 77 ? 1.600 3.709 1.237 1.00 95.44 77 ALA A C 1
ATOM 600 O O . ALA A 1 77 ? 1.333 4.678 1.951 1.00 95.44 77 ALA A O 1
ATOM 601 N N . THR A 1 78 ? 2.741 3.052 1.348 1.00 93.50 78 THR A N 1
ATOM 602 C CA . THR A 1 78 ? 3.780 3.395 2.315 1.00 93.50 78 THR A CA 1
ATOM 603 C C . THR A 1 78 ? 4.635 4.584 1.868 1.00 93.50 78 THR A C 1
ATOM 605 O O . THR A 1 78 ? 5.284 5.228 2.687 1.00 93.50 78 THR A O 1
ATOM 608 N N . GLY A 1 79 ? 4.600 4.928 0.580 1.00 89.12 79 GLY A N 1
ATOM 609 C CA . GLY A 1 79 ? 5.308 6.066 0.009 1.00 89.12 79 GLY A CA 1
ATOM 610 C C . GLY A 1 79 ? 4.937 6.311 -1.452 1.00 89.12 79 GLY A C 1
ATOM 611 O O . GLY A 1 79 ? 4.220 5.525 -2.070 1.00 89.12 79 GLY A O 1
ATOM 612 N N . GLY A 1 80 ? 5.415 7.436 -1.989 1.00 88.00 80 GLY A N 1
ATOM 613 C CA . GLY A 1 80 ? 5.376 7.736 -3.423 1.00 88.00 80 GLY A CA 1
ATOM 614 C C . GLY A 1 80 ? 6.641 7.249 -4.139 1.00 88.00 80 GLY A C 1
ATOM 615 O O . GLY A 1 80 ? 7.309 6.321 -3.690 1.00 88.00 80 GLY A O 1
ATOM 616 N N . GLY A 1 81 ? 6.999 7.896 -5.246 1.00 91.50 81 GLY A N 1
ATOM 617 C CA . GLY A 1 81 ? 8.210 7.574 -6.002 1.00 91.50 81 GLY A CA 1
ATOM 618 C C . GLY A 1 81 ? 7.929 7.529 -7.491 1.00 91.50 81 GLY A C 1
ATOM 619 O O . GLY A 1 81 ? 7.488 8.526 -8.054 1.00 91.50 81 GLY A O 1
ATOM 620 N N . TYR A 1 82 ? 8.177 6.384 -8.116 1.00 92.75 82 TYR A N 1
ATOM 621 C CA . TYR A 1 82 ? 7.845 6.156 -9.516 1.00 92.75 82 TYR A CA 1
ATOM 622 C C . TYR A 1 82 ? 7.327 4.735 -9.742 1.00 92.75 82 TYR A C 1
ATOM 624 O O . TYR A 1 82 ? 7.833 3.781 -9.153 1.00 92.75 82 TYR A O 1
ATOM 632 N N . GLY A 1 83 ? 6.374 4.591 -10.663 1.00 93.50 83 GLY A N 1
ATOM 633 C CA . GLY A 1 83 ? 6.084 3.322 -11.324 1.00 93.50 83 GLY A CA 1
ATOM 634 C C . GLY A 1 83 ? 4.886 2.550 -10.776 1.00 93.50 83 GLY A C 1
ATOM 635 O O . GLY A 1 83 ? 4.720 1.382 -11.139 1.00 93.50 83 GLY A O 1
ATOM 636 N N . SER A 1 84 ? 4.023 3.166 -9.966 1.00 96.00 84 SER A N 1
ATOM 637 C CA . SER A 1 84 ? 2.740 2.564 -9.566 1.00 96.00 84 SER A CA 1
ATOM 638 C C . SER A 1 84 ? 1.776 2.363 -10.741 1.00 96.00 84 SER A C 1
ATOM 640 O O . SER A 1 84 ? 1.006 1.406 -10.757 1.00 96.00 84 SER A O 1
ATOM 642 N N . GLN A 1 85 ? 1.868 3.186 -11.790 1.00 95.81 85 GLN A N 1
ATOM 643 C CA . GLN A 1 85 ? 1.106 3.018 -13.032 1.00 95.81 85 GLN A CA 1
ATOM 644 C C . GLN A 1 85 ? 1.414 1.701 -13.751 1.00 95.81 85 GLN A C 1
ATOM 646 O O . GLN A 1 85 ? 0.561 1.179 -14.466 1.00 95.81 85 GLN A O 1
ATOM 651 N N . ARG A 1 86 ? 2.623 1.155 -13.562 1.00 96.44 86 ARG A N 1
ATOM 652 C CA . ARG A 1 86 ? 3.054 -0.091 -14.209 1.00 96.44 86 ARG A CA 1
ATOM 653 C C . ARG A 1 86 ? 2.301 -1.310 -13.691 1.00 96.44 86 ARG A C 1
ATOM 655 O O . ARG A 1 86 ? 2.216 -2.303 -14.393 1.00 96.44 86 ARG A O 1
ATOM 662 N N . ILE A 1 87 ? 1.727 -1.209 -12.495 1.00 96.62 87 ILE A N 1
ATOM 663 C CA . ILE A 1 87 ? 0.983 -2.292 -11.853 1.00 96.62 87 ILE A CA 1
ATOM 664 C C . ILE A 1 87 ? -0.410 -2.464 -12.480 1.00 96.62 87 ILE A C 1
ATOM 666 O O . ILE A 1 87 ? -0.980 -3.547 -12.430 1.00 96.62 87 ILE A O 1
ATOM 670 N N . LEU A 1 88 ? -0.965 -1.419 -13.108 1.00 96.75 88 LEU A N 1
ATOM 671 C CA . LEU A 1 88 ? -2.345 -1.417 -13.609 1.00 96.75 88 LEU A CA 1
ATOM 672 C C . LEU A 1 88 ? -2.713 -2.633 -14.488 1.00 96.75 88 LEU A C 1
ATOM 674 O O . LEU A 1 88 ? -3.790 -3.181 -14.263 1.00 96.75 88 LEU A O 1
ATOM 678 N N . PRO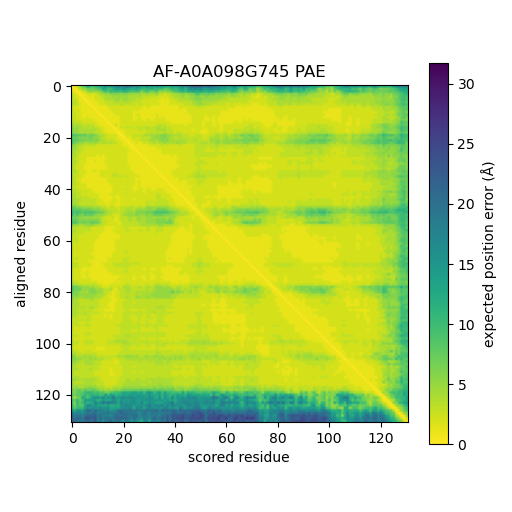 A 1 89 ? -1.879 -3.096 -15.442 1.00 97.31 89 PRO A N 1
ATOM 679 C CA . PRO A 1 89 ? -2.202 -4.261 -16.270 1.00 97.31 89 PRO A CA 1
ATOM 680 C C . PRO A 1 89 ? -2.304 -5.587 -15.504 1.00 97.31 89 PRO A C 1
ATOM 682 O O . PRO A 1 89 ? -2.887 -6.529 -16.030 1.00 97.31 89 PRO A O 1
ATOM 685 N N . PHE A 1 90 ? -1.757 -5.663 -14.289 1.00 97.88 90 PHE A N 1
ATOM 686 C CA . PHE A 1 90 ? -1.696 -6.878 -13.471 1.00 97.88 90 PHE A CA 1
ATOM 687 C C . PHE A 1 90 ? -2.836 -6.976 -12.445 1.00 97.88 90 PHE A C 1
ATOM 689 O O . PHE A 1 90 ? -2.904 -7.939 -11.685 1.00 97.88 90 PHE A O 1
ATOM 696 N N . LEU A 1 91 ? -3.724 -5.979 -12.391 1.00 97.56 91 LEU A N 1
ATOM 697 C CA . LEU A 1 91 ? -4.819 -5.936 -11.426 1.00 97.56 91 LEU A CA 1
ATOM 698 C C . LEU A 1 91 ? -6.093 -6.568 -11.993 1.00 97.56 91 LEU A C 1
ATOM 700 O O . LEU A 1 91 ? -6.531 -6.239 -13.097 1.00 97.56 91 LEU A O 1
ATOM 704 N N . 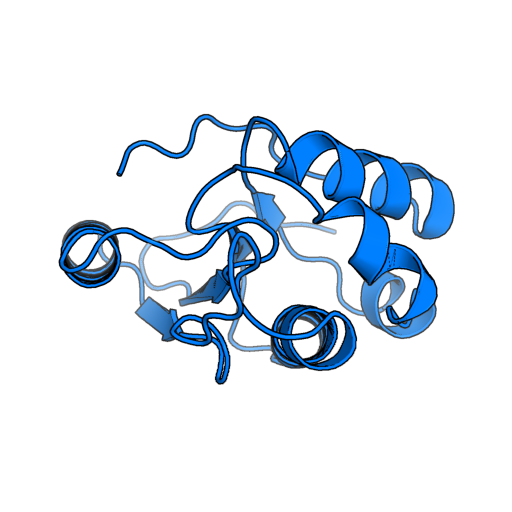ASP A 1 92 ? -6.746 -7.401 -11.183 1.00 97.25 92 ASP A N 1
ATOM 705 C CA . ASP A 1 92 ? -8.086 -7.901 -11.481 1.00 97.25 92 ASP A CA 1
ATOM 706 C C . ASP A 1 92 ? -9.137 -6.876 -11.028 1.00 97.25 92 ASP A C 1
ATOM 708 O O . ASP A 1 92 ? -9.460 -6.716 -9.847 1.00 97.25 92 ASP A O 1
ATOM 712 N N . TYR A 1 93 ? -9.687 -6.150 -11.998 1.00 95.44 93 TYR A N 1
ATOM 713 C CA . TYR A 1 93 ? -10.666 -5.105 -11.727 1.00 95.44 93 TYR A CA 1
ATOM 714 C C . TYR A 1 93 ? -12.044 -5.638 -11.310 1.00 95.44 93 TYR A C 1
ATOM 716 O O . TYR A 1 93 ? -12.802 -4.876 -10.705 1.00 95.44 93 TYR A O 1
ATOM 724 N N . ASP A 1 94 ? -12.388 -6.891 -11.620 1.00 95.50 94 ASP A N 1
ATOM 725 C CA . ASP A 1 94 ? -13.629 -7.515 -11.151 1.00 95.50 94 ASP A CA 1
ATOM 726 C C . ASP A 1 94 ? -13.546 -7.803 -9.655 1.00 95.50 94 ASP A C 1
ATOM 728 O O . ASP A 1 94 ? -14.447 -7.421 -8.904 1.00 95.50 94 ASP A O 1
ATOM 732 N N . VAL A 1 95 ? -12.415 -8.345 -9.198 1.00 96.19 95 VAL A N 1
ATOM 733 C CA . VAL A 1 95 ? -12.136 -8.530 -7.766 1.00 96.19 95 VAL A CA 1
ATOM 734 C C . VAL A 1 95 ? -12.180 -7.196 -7.021 1.00 96.19 95 VAL A C 1
ATOM 736 O O . VAL A 1 95 ? -12.797 -7.101 -5.957 1.00 96.19 95 VAL A O 1
ATOM 739 N N . ILE A 1 96 ? -11.587 -6.142 -7.585 1.00 95.44 96 ILE A N 1
ATOM 740 C CA . ILE A 1 96 ? -11.578 -4.804 -6.973 1.00 95.44 96 ILE A CA 1
ATOM 741 C C . ILE A 1 96 ? -12.993 -4.224 -6.873 1.00 95.44 96 ILE A C 1
ATOM 743 O O . ILE A 1 96 ? -13.362 -3.679 -5.832 1.00 95.44 96 ILE A O 1
ATOM 747 N N . ARG A 1 97 ? -13.813 -4.370 -7.925 1.00 92.88 97 ARG A N 1
ATOM 748 C CA . ARG A 1 97 ? -15.223 -3.942 -7.908 1.00 92.88 97 ARG A CA 1
ATOM 749 C C . ARG A 1 97 ? -16.045 -4.701 -6.872 1.00 92.88 97 ARG A C 1
ATOM 751 O O . ARG A 1 97 ? -16.890 -4.095 -6.216 1.00 92.88 97 ARG A O 1
ATOM 758 N N . ALA A 1 98 ? -15.808 -6.003 -6.733 1.00 93.69 98 ALA A N 1
ATOM 759 C CA . ALA A 1 98 ? -16.516 -6.849 -5.781 1.00 93.69 98 ALA A CA 1
ATOM 760 C C . ALA A 1 98 ? -16.135 -6.549 -4.319 1.00 93.69 98 ALA A C 1
ATOM 762 O O . ALA A 1 98 ? -16.950 -6.762 -3.424 1.00 93.69 98 ALA A O 1
ATOM 763 N N . ASN A 1 99 ? -14.935 -6.007 -4.073 1.00 94.31 99 ASN A N 1
ATOM 764 C CA . ASN A 1 99 ? -14.387 -5.795 -2.730 1.00 94.31 99 ASN A CA 1
ATOM 765 C C . ASN A 1 99 ? -14.009 -4.326 -2.462 1.00 94.31 99 ASN A C 1
ATOM 767 O O . ASN A 1 99 ? -12.840 -4.013 -2.213 1.00 94.31 99 ASN A O 1
ATOM 771 N N . PRO A 1 100 ? -14.967 -3.384 -2.484 1.00 92.12 100 PRO A N 1
ATOM 772 C CA . PRO A 1 100 ? -14.636 -1.976 -2.379 1.00 92.12 100 PRO A CA 1
ATOM 773 C C . PRO 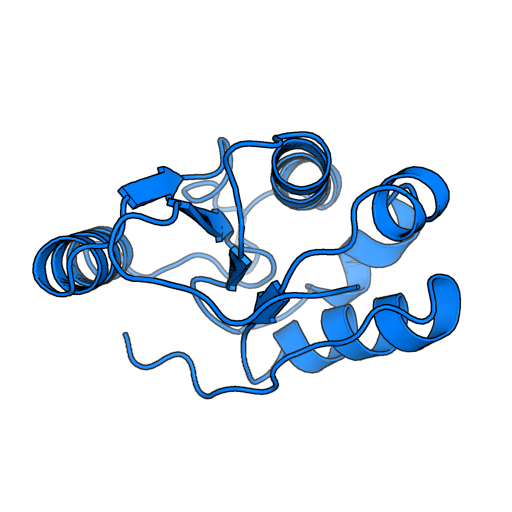A 1 100 ? -14.101 -1.614 -0.981 1.00 92.12 100 PRO A C 1
ATOM 775 O O . PRO A 1 100 ? -14.827 -1.682 0.010 1.00 92.12 100 PRO A O 1
ATOM 778 N N . LYS A 1 101 ? -12.851 -1.146 -0.910 1.00 92.25 101 LYS A N 1
ATOM 779 C CA . LYS A 1 101 ? -12.184 -0.642 0.304 1.00 92.25 101 LYS A CA 1
ATOM 780 C C . LYS A 1 101 ? -11.446 0.669 0.077 1.00 92.25 101 LYS A C 1
ATOM 782 O O . LYS A 1 101 ? -11.161 1.033 -1.053 1.00 92.25 101 LYS A O 1
ATOM 787 N N . ILE A 1 102 ? -11.117 1.399 1.134 1.00 93.56 102 ILE A N 1
ATOM 788 C CA . ILE A 1 102 ? -10.337 2.636 0.990 1.00 93.56 102 ILE A CA 1
ATOM 789 C C . ILE A 1 102 ? -8.956 2.284 0.419 1.00 93.56 102 ILE A C 1
ATOM 791 O O . ILE A 1 102 ? -8.303 1.396 0.950 1.00 93.56 102 ILE A O 1
ATOM 795 N N . LEU A 1 103 ? -8.499 2.981 -0.624 1.00 93.44 103 LEU A N 1
ATOM 796 C CA . LEU A 1 103 ? -7.089 2.997 -1.030 1.00 93.44 103 LEU A CA 1
ATOM 797 C C . LEU A 1 103 ? -6.577 4.436 -0.922 1.00 93.44 103 LEU A C 1
ATOM 799 O O . LEU A 1 103 ? -7.170 5.353 -1.499 1.00 93.44 103 LEU A O 1
ATOM 803 N N . THR A 1 104 ? -5.500 4.630 -0.164 1.00 92.94 104 THR A N 1
ATOM 804 C CA . THR A 1 104 ? -4.949 5.953 0.155 1.00 92.94 104 THR A CA 1
ATOM 805 C C . THR A 1 104 ? -3.449 6.042 -0.112 1.00 92.94 104 THR A C 1
ATOM 807 O O . THR A 1 104 ? -2.718 5.060 0.015 1.00 92.94 104 THR A O 1
ATOM 810 N N . GLY A 1 105 ? -3.014 7.232 -0.515 1.00 90.75 105 GLY A N 1
ATOM 811 C CA . GLY A 1 105 ? -1.640 7.570 -0.863 1.00 90.75 105 GLY A CA 1
ATOM 812 C C . GLY A 1 105 ? -1.564 8.884 -1.641 1.00 90.75 105 GLY A C 1
ATOM 813 O O . GLY A 1 105 ? -2.591 9.453 -2.027 1.00 90.75 105 GLY A O 1
ATOM 814 N N . PHE A 1 106 ? -0.336 9.347 -1.878 1.00 87.62 106 PHE A N 1
ATOM 815 C CA . PHE A 1 106 ? -0.035 10.628 -2.525 1.00 87.62 106 PHE A CA 1
ATOM 816 C C . PHE A 1 106 ? 1.111 10.508 -3.541 1.00 87.62 106 PHE A C 1
ATOM 818 O O . PHE A 1 106 ? 1.823 9.501 -3.576 1.00 87.62 106 PHE A O 1
ATOM 825 N N . SER A 1 107 ? 1.307 11.559 -4.345 1.00 92.12 107 SER A N 1
ATOM 826 C CA . SER A 1 107 ? 2.353 11.666 -5.369 1.00 92.12 107 SER A CA 1
ATOM 827 C C . SER A 1 107 ? 2.181 10.604 -6.463 1.00 92.12 107 SER A C 1
ATOM 829 O O . SER A 1 107 ? 1.120 10.558 -7.080 1.00 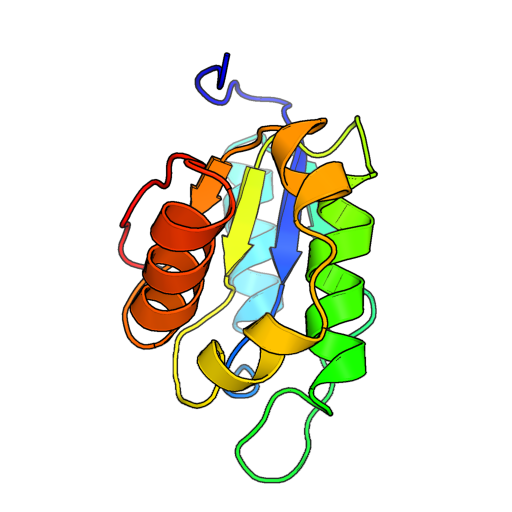92.12 107 SER A O 1
ATOM 831 N N . ASP A 1 108 ? 3.157 9.730 -6.703 1.00 93.31 108 ASP A N 1
ATOM 832 C CA . ASP A 1 108 ? 3.080 8.678 -7.730 1.00 93.31 108 ASP A CA 1
ATOM 833 C C . ASP A 1 108 ? 1.838 7.787 -7.601 1.00 93.31 108 ASP A C 1
ATOM 835 O O . ASP A 1 108 ? 1.215 7.463 -8.609 1.00 93.31 108 ASP A O 1
ATOM 839 N N . THR A 1 109 ? 1.386 7.507 -6.372 1.00 93.38 109 THR A N 1
ATOM 840 C CA . THR A 1 109 ? 0.164 6.719 -6.103 1.00 93.38 109 THR A CA 1
ATOM 841 C C . THR A 1 109 ? -1.084 7.295 -6.793 1.00 93.38 109 THR A C 1
ATOM 843 O O . THR A 1 109 ? -2.044 6.570 -7.054 1.00 93.38 109 THR A O 1
ATOM 846 N N . THR A 1 110 ? -1.076 8.582 -7.158 1.00 92.75 110 THR A N 1
ATOM 847 C CA . THR A 1 110 ? -2.142 9.226 -7.946 1.00 92.75 110 THR A CA 1
ATOM 848 C C . THR A 1 110 ? -2.390 8.512 -9.270 1.00 92.75 110 THR A C 1
ATOM 850 O O . THR A 1 110 ? -3.538 8.408 -9.704 1.00 92.75 110 THR A O 1
ATOM 853 N N . ALA A 1 111 ? -1.340 8.006 -9.923 1.00 93.19 111 ALA A N 1
ATOM 854 C CA . ALA A 1 111 ? -1.473 7.312 -11.197 1.00 93.19 111 ALA A CA 1
ATOM 855 C C . ALA A 1 111 ? -2.234 5.987 -11.027 1.00 93.19 111 ALA A C 1
ATOM 857 O O . ALA A 1 111 ? -3.160 5.702 -11.791 1.00 93.19 111 ALA A O 1
ATOM 858 N N . LEU A 1 112 ? -1.920 5.234 -9.967 1.00 93.38 112 LEU A N 1
ATOM 859 C CA . LEU A 1 112 ? -2.663 4.038 -9.569 1.00 93.38 112 LEU A CA 1
ATOM 860 C C . LEU A 1 112 ? -4.126 4.367 -9.228 1.00 93.38 112 LEU A C 1
ATOM 862 O O . LEU A 1 112 ? -5.036 3.753 -9.784 1.00 93.38 112 LEU A O 1
ATOM 866 N N . GLN A 1 113 ? -4.364 5.370 -8.375 1.00 92.88 113 GLN A N 1
ATOM 867 C CA . GLN A 1 113 ? -5.714 5.816 -7.995 1.00 92.88 113 GLN A CA 1
ATOM 868 C C . GLN A 1 113 ? -6.545 6.220 -9.223 1.00 92.88 113 GLN A C 1
ATOM 870 O O . GLN A 1 113 ? -7.694 5.808 -9.370 1.00 92.88 113 GLN A O 1
ATOM 875 N N . SER A 1 114 ? -5.951 6.971 -10.151 1.00 91.31 114 SER A N 1
ATOM 876 C CA . SER A 1 114 ? -6.615 7.422 -11.379 1.00 91.31 114 SER A CA 1
ATOM 877 C C . SER A 1 114 ? -6.950 6.259 -12.314 1.00 91.31 114 SER A C 1
ATOM 879 O O . SER A 1 114 ? -8.056 6.193 -12.860 1.00 91.31 114 SER A O 1
ATOM 881 N N . GLY A 1 115 ? -6.020 5.314 -12.482 1.00 91.31 115 GLY A N 1
ATOM 882 C CA . GLY A 1 115 ? -6.233 4.122 -13.299 1.00 91.31 115 GLY A CA 1
ATOM 883 C C . GLY A 1 115 ? -7.358 3.246 -12.753 1.00 91.31 115 GLY A C 1
ATOM 884 O O . GLY A 1 115 ? -8.250 2.836 -13.500 1.00 91.31 115 GLY A O 1
ATOM 885 N N . LEU A 1 116 ? -7.376 3.027 -11.439 1.00 90.38 116 LEU A N 1
ATOM 886 C CA . LEU A 1 116 ? -8.436 2.270 -10.788 1.00 90.38 116 LEU A CA 1
ATOM 887 C C . LEU A 1 116 ? -9.784 2.997 -10.853 1.00 90.38 116 LEU A C 1
ATOM 889 O O . LEU A 1 116 ? -10.782 2.381 -11.215 1.00 90.38 116 LEU A O 1
ATOM 893 N N . LEU A 1 117 ? -9.831 4.314 -10.626 1.00 89.19 117 LEU A N 1
ATOM 894 C CA . LEU A 1 117 ? -11.067 5.092 -10.774 1.00 89.19 117 LEU A CA 1
ATOM 895 C C . LEU A 1 117 ? -11.669 4.903 -12.173 1.00 89.19 117 LEU A C 1
ATOM 897 O O . LEU A 1 117 ? -12.867 4.651 -12.316 1.00 89.19 117 LEU A O 1
ATOM 901 N N . LYS A 1 118 ? -10.828 4.961 -13.212 1.00 89.56 118 LYS A N 1
ATOM 902 C CA . LYS A 1 118 ? -11.256 4.798 -14.604 1.00 89.56 118 LYS A CA 1
ATOM 903 C C . LYS A 1 118 ? -11.766 3.387 -14.915 1.00 89.56 118 LYS A C 1
ATOM 905 O O . LYS A 1 118 ? -12.692 3.255 -15.715 1.00 89.56 118 LYS A O 1
ATOM 910 N N . LYS A 1 119 ? -11.155 2.349 -14.337 1.00 85.31 119 LYS A N 1
ATOM 911 C CA . LYS A 1 119 ? -11.392 0.939 -14.699 1.00 85.31 119 LYS A CA 1
ATOM 912 C C . LYS A 1 119 ? -12.410 0.228 -13.808 1.00 85.31 119 LYS A C 1
ATOM 914 O O . LYS A 1 119 ? -13.094 -0.673 -14.286 1.00 85.31 119 LYS A O 1
ATOM 919 N N . SER A 1 120 ? -12.545 0.624 -12.545 1.00 80.56 120 SER A N 1
ATOM 920 C CA . SER A 1 120 ? -13.442 -0.019 -11.575 1.00 80.56 120 SER A CA 1
ATOM 921 C C . SER A 1 120 ? -14.469 0.920 -10.944 1.00 80.56 120 SER A C 1
ATOM 923 O O . SER A 1 120 ? -15.323 0.438 -10.209 1.00 80.56 120 SER A O 1
ATOM 925 N N . ARG A 1 121 ? -14.448 2.232 -11.246 1.00 78.75 121 ARG A N 1
ATOM 926 C CA . ARG A 1 121 ? -15.277 3.252 -10.559 1.00 78.75 121 ARG A CA 1
ATOM 927 C C . ARG A 1 121 ? -15.097 3.223 -9.039 1.00 78.75 121 ARG A C 1
ATOM 929 O O . ARG A 1 121 ? -16.015 3.526 -8.281 1.00 78.75 121 ARG A O 1
ATOM 936 N N . HIS A 1 122 ? -13.911 2.818 -8.607 1.00 72.44 122 HIS A N 1
ATOM 937 C CA . HIS A 1 122 ? -13.570 2.704 -7.204 1.00 72.44 122 HIS A CA 1
ATOM 938 C C . HIS A 1 122 ? -13.252 4.086 -6.626 1.00 72.44 122 HIS A C 1
ATOM 940 O O . HIS A 1 122 ? -12.721 4.938 -7.334 1.00 72.44 122 HIS A O 1
ATOM 946 N N . TYR A 1 123 ? -13.612 4.333 -5.367 1.00 71.00 123 TYR A N 1
ATOM 947 C CA . TYR A 1 123 ? -13.420 5.639 -4.727 1.00 71.00 123 TYR A CA 1
ATOM 948 C C . TYR A 1 123 ? -12.184 5.627 -3.824 1.00 71.00 123 TYR A C 1
ATOM 950 O O . TYR A 1 123 ? -11.924 4.654 -3.115 1.00 71.00 123 TYR A O 1
ATOM 958 N N . PHE A 1 124 ? -11.438 6.732 -3.842 1.00 72.88 124 PHE A N 1
ATOM 959 C CA . PHE A 1 124 ? -10.134 6.871 -3.191 1.00 72.88 124 PHE A CA 1
ATOM 960 C C . PHE A 1 124 ? -10.116 8.059 -2.241 1.00 72.88 124 PHE A C 1
ATOM 962 O O . PHE A 1 124 ? -10.781 9.065 -2.487 1.00 72.88 124 PHE A O 1
ATOM 969 N N . LEU A 1 125 ? -9.296 7.962 -1.194 1.00 67.81 125 LEU A N 1
ATOM 970 C CA . LEU A 1 125 ? -8.881 9.125 -0.418 1.00 67.81 125 LEU A CA 1
ATOM 971 C C . LEU A 1 125 ? -7.513 9.558 -0.935 1.00 67.81 125 LEU A C 1
ATOM 973 O O . LEU A 1 125 ? -6.531 8.826 -0.822 1.00 67.81 125 LEU A O 1
ATOM 977 N N . HIS A 1 126 ? -7.462 10.743 -1.535 1.00 60.97 126 HIS A N 1
ATOM 978 C CA . HIS A 1 126 ? -6.205 11.358 -1.927 1.00 60.97 126 HIS A CA 1
ATOM 979 C C . HIS A 1 126 ? -5.640 12.085 -0.705 1.00 60.97 126 HIS A C 1
ATOM 981 O O . HIS A 1 126 ? -6.185 13.104 -0.282 1.00 60.97 126 HIS A O 1
ATOM 987 N N . TRP A 1 127 ? -4.615 11.512 -0.077 1.00 55.22 127 TRP A N 1
ATOM 988 C CA . TRP A 1 127 ? -4.117 11.971 1.219 1.00 55.22 127 TRP A CA 1
ATOM 989 C C . TRP A 1 127 ? -2.595 11.896 1.268 1.00 55.22 127 TRP A C 1
ATOM 991 O O . TRP A 1 127 ? -2.012 10.904 0.842 1.00 55.22 127 TRP A O 1
ATOM 1001 N N . PHE A 1 128 ? -1.962 12.923 1.835 1.00 43.25 128 PHE A N 1
ATOM 1002 C CA . PHE A 1 128 ? -0.515 13.019 2.032 1.00 43.25 128 PHE A CA 1
ATOM 1003 C C . PHE A 1 128 ? 0.005 11.897 2.951 1.00 43.25 128 PHE A C 1
ATOM 1005 O O . PHE A 1 128 ? -0.316 11.883 4.136 1.00 43.25 128 PHE A O 1
ATOM 1012 N N . CYS A 1 129 ? 0.810 10.956 2.449 1.00 48.22 129 CYS A N 1
ATOM 1013 C CA . CYS A 1 129 ? 1.518 10.011 3.323 1.00 48.22 129 CYS A CA 1
ATOM 1014 C C . CYS A 1 129 ? 2.484 10.792 4.222 1.00 48.22 129 CYS A C 1
ATOM 1016 O O . CYS A 1 129 ? 3.519 11.263 3.758 1.00 48.22 129 CYS A O 1
ATOM 1018 N N . ILE A 1 130 ? 2.120 10.953 5.493 1.00 38.84 130 ILE A N 1
ATOM 1019 C CA . ILE A 1 130 ? 2.942 11.581 6.531 1.00 38.84 130 ILE A CA 1
ATOM 1020 C C . ILE A 1 130 ? 3.603 10.453 7.329 1.00 38.84 130 ILE A C 1
ATOM 1022 O O . ILE A 1 130 ? 3.178 10.126 8.434 1.00 38.84 130 ILE A O 1
ATOM 1026 N N . TRP A 1 131 ? 4.595 9.805 6.720 1.00 50.00 131 TRP A N 1
ATOM 1027 C CA . TRP A 1 131 ? 5.600 9.033 7.452 1.00 50.00 131 TRP A CA 1
ATOM 1028 C C . TRP A 1 131 ? 6.940 9.737 7.321 1.00 50.00 131 TRP A C 1
ATOM 1030 O O . TRP A 1 131 ? 7.360 9.983 6.163 1.00 50.00 131 TRP A O 1
#

Organism: NCBI:txid1212491